Protein AF-A0A3D2DNB1-F1 (afdb_monomer_lite)

pLDDT: mean 76.37, std 13.34, range [45.16, 89.88]

Sequence (87 aa):
CDNKMLKIAFHLVFTATLRIGELLGLTWDEMDISEEAIAGNQAYIIINKQVERVSKDAVEALNSKEIILTFPSQKKNYCTEWGGCRA

Structure (mmCIF, N/CA/C/O backbone):
data_AF-A0A3D2DNB1-F1
#
_entry.id   AF-A0A3D2DNB1-F1
#
loop_
_atom_site.group_PDB
_atom_site.id
_atom_site.type_symbol
_atom_site.label_atom_id
_atom_site.label_alt_id
_atom_site.label_comp_id
_atom_site.label_asym_id
_atom_site.label_entity_id
_atom_site.label_seq_id
_atom_site.pdbx_PDB_ins_code
_atom_site.Cartn_x
_atom_site.Cartn_y
_atom_site.Cartn_z
_atom_site.occupancy
_atom_site.B_iso_or_equiv
_atom_site.auth_seq_id
_atom_site.auth_comp_id
_atom_site.auth_asym_id
_atom_site.auth_atom_id
_atom_site.pdbx_PDB_model_num
ATOM 1 N N . CYS A 1 1 ? 4.902 -4.200 17.464 1.00 56.56 1 CYS A N 1
ATOM 2 C CA . CYS A 1 1 ? 4.528 -2.900 16.879 1.00 56.56 1 CYS A CA 1
ATOM 3 C C . CYS A 1 1 ? 3.217 -2.530 17.528 1.00 56.56 1 CYS A C 1
ATOM 5 O O . CYS A 1 1 ? 2.238 -3.241 17.323 1.00 56.56 1 CYS A O 1
ATOM 7 N N . ASP A 1 2 ? 3.240 -1.513 18.380 1.00 77.31 2 ASP A N 1
ATOM 8 C CA . ASP A 1 2 ? 2.196 -1.339 19.399 1.00 77.31 2 ASP A CA 1
ATOM 9 C C . ASP A 1 2 ? 1.106 -0.363 18.943 1.00 77.31 2 ASP A C 1
ATOM 11 O O . ASP A 1 2 ? 0.091 -0.177 19.610 1.00 77.31 2 ASP A O 1
ATOM 15 N N . ASN A 1 3 ? 1.280 0.214 17.750 1.00 84.44 3 ASN A N 1
ATOM 16 C CA . ASN A 1 3 ? 0.281 1.046 17.112 1.00 84.44 3 ASN A CA 1
ATOM 17 C C . ASN A 1 3 ? -0.769 0.169 16.405 1.00 84.44 3 ASN A C 1
ATOM 19 O O . ASN A 1 3 ? -0.492 -0.471 15.385 1.00 84.44 3 ASN A O 1
ATOM 23 N N . LYS A 1 4 ? -1.991 0.165 16.951 1.00 84.69 4 LYS A N 1
ATOM 24 C CA . LYS A 1 4 ? -3.149 -0.556 16.399 1.00 84.69 4 LYS A CA 1
ATOM 25 C C . LYS A 1 4 ? -3.452 -0.144 14.955 1.00 84.69 4 LYS A C 1
ATOM 27 O O . LYS A 1 4 ? -3.731 -1.017 14.136 1.00 84.69 4 LYS A O 1
ATOM 32 N N . MET A 1 5 ? -3.323 1.144 14.636 1.00 83.56 5 MET A N 1
ATOM 33 C CA . MET A 1 5 ? -3.565 1.672 13.290 1.00 83.56 5 MET A CA 1
ATOM 34 C C . MET A 1 5 ? -2.583 1.080 12.282 1.00 83.56 5 MET A C 1
ATOM 36 O O . MET A 1 5 ? -2.985 0.608 11.224 1.00 83.56 5 MET A O 1
ATOM 40 N N . LEU A 1 6 ? -1.299 1.001 12.645 1.00 86.19 6 LEU A N 1
ATOM 41 C CA . LEU A 1 6 ? -0.284 0.446 11.752 1.00 86.19 6 LEU A CA 1
ATOM 42 C C . LEU A 1 6 ? -0.517 -1.046 11.482 1.00 86.19 6 LEU A C 1
ATOM 44 O O . LEU A 1 6 ? -0.337 -1.511 10.359 1.00 86.19 6 LEU A O 1
ATOM 48 N N . LYS A 1 7 ? -0.963 -1.8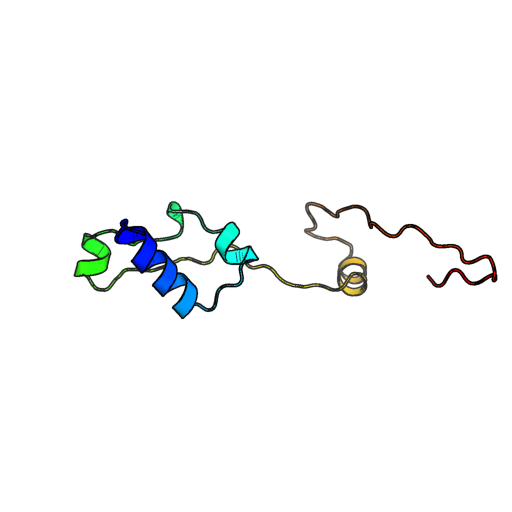02 12.491 1.00 88.75 7 LYS A N 1
ATOM 49 C CA . LYS A 1 7 ? -1.303 -3.219 12.317 1.00 88.75 7 LYS A CA 1
ATOM 50 C C . LYS A 1 7 ? -2.442 -3.403 11.309 1.00 88.75 7 LYS A C 1
ATOM 52 O O . LYS A 1 7 ? -2.351 -4.270 10.443 1.00 88.75 7 LYS A O 1
ATOM 57 N N . ILE A 1 8 ? -3.486 -2.582 11.408 1.00 88.62 8 ILE A N 1
ATOM 58 C CA . ILE A 1 8 ? -4.636 -2.619 10.495 1.00 88.62 8 ILE A CA 1
ATOM 59 C C . ILE A 1 8 ? -4.218 -2.201 9.082 1.00 88.62 8 ILE A C 1
ATOM 61 O O . ILE A 1 8 ? -4.547 -2.905 8.129 1.00 88.62 8 ILE A O 1
ATOM 65 N N . ALA A 1 9 ? -3.415 -1.140 8.951 1.00 88.19 9 ALA A N 1
ATOM 66 C CA . ALA A 1 9 ? -2.866 -0.702 7.669 1.00 88.19 9 ALA A CA 1
ATOM 67 C C . ALA A 1 9 ? -2.090 -1.828 6.967 1.00 88.19 9 ALA A C 1
ATOM 69 O O . ALA A 1 9 ? -2.342 -2.120 5.801 1.00 88.19 9 ALA A O 1
ATOM 70 N N . PHE A 1 10 ? -1.204 -2.529 7.685 1.00 88.69 10 PHE A N 1
ATOM 71 C CA . PHE A 1 10 ? -0.476 -3.665 7.114 1.00 88.69 10 PHE A CA 1
ATOM 72 C C . PHE A 1 10 ? -1.405 -4.795 6.675 1.00 88.69 10 PHE A C 1
ATOM 74 O O . PHE A 1 10 ? -1.210 -5.350 5.596 1.00 88.69 10 PHE A O 1
ATOM 81 N N . HIS A 1 11 ? -2.420 -5.135 7.472 1.00 89.69 11 HIS A N 1
ATOM 82 C CA . HIS A 1 11 ? -3.385 -6.157 7.072 1.00 89.69 11 HIS A CA 1
ATOM 83 C C . HIS A 1 11 ? -4.135 -5.763 5.795 1.00 89.69 11 HIS A C 1
ATOM 85 O O . HIS A 1 11 ? -4.217 -6.587 4.888 1.00 89.69 11 HIS A O 1
ATOM 91 N N . LEU A 1 12 ? -4.590 -4.513 5.674 1.00 88.00 12 LEU A N 1
ATOM 92 C CA . LEU A 1 12 ? -5.246 -4.004 4.464 1.00 88.00 12 LEU A CA 1
ATOM 93 C C . LEU A 1 12 ? -4.327 -4.076 3.235 1.00 88.00 12 LEU A C 1
ATOM 95 O O . LEU A 1 12 ? -4.711 -4.613 2.195 1.00 88.00 12 LEU A O 1
ATOM 99 N N . VAL A 1 13 ? -3.081 -3.625 3.372 1.00 89.88 13 VAL A N 1
ATOM 100 C CA . VAL A 1 13 ? -2.061 -3.700 2.312 1.00 89.88 13 VAL A CA 1
ATOM 101 C C . VAL A 1 13 ? -1.826 -5.148 1.867 1.00 89.88 13 VAL A C 1
ATOM 103 O O . VAL A 1 13 ? -1.763 -5.422 0.666 1.00 89.88 13 VAL A O 1
ATOM 106 N N . PHE A 1 14 ? -1.739 -6.090 2.813 1.00 87.62 14 PHE A N 1
ATOM 107 C CA . PHE A 1 14 ? -1.592 -7.513 2.501 1.00 87.62 14 PHE A CA 1
ATOM 108 C C . PHE A 1 14 ? -2.833 -8.089 1.815 1.00 87.62 14 PHE A C 1
ATOM 110 O O . PHE A 1 14 ? -2.682 -8.848 0.858 1.00 87.62 14 PHE A O 1
ATOM 117 N N . THR A 1 15 ? -4.044 -7.712 2.241 1.00 89.06 15 THR A N 1
ATOM 118 C CA . THR A 1 15 ? -5.281 -8.148 1.568 1.00 89.06 15 THR A CA 1
ATOM 119 C C . THR A 1 15 ? -5.382 -7.629 0.135 1.00 89.06 15 THR A C 1
ATOM 121 O O . THR A 1 15 ? -5.891 -8.334 -0.729 1.00 89.06 15 THR A O 1
ATOM 124 N N . ALA A 1 16 ? -4.834 -6.442 -0.139 1.00 87.06 16 ALA A N 1
ATOM 125 C CA . ALA A 1 16 ? -4.785 -5.851 -1.472 1.00 87.06 16 ALA A CA 1
ATOM 126 C C . ALA A 1 16 ? -3.602 -6.346 -2.329 1.00 87.06 16 ALA A C 1
ATOM 128 O O . ALA A 1 16 ? -3.465 -5.937 -3.480 1.00 87.06 16 ALA A O 1
ATOM 129 N N . THR A 1 17 ? -2.747 -7.237 -1.811 1.00 88.56 17 THR A N 1
ATOM 130 C CA . THR A 1 17 ? -1.586 -7.812 -2.523 1.00 88.56 17 THR A CA 1
ATOM 131 C C . THR A 1 17 ? -0.596 -6.778 -3.081 1.00 88.56 17 THR A C 1
ATOM 133 O O . THR A 1 17 ? 0.062 -7.013 -4.097 1.00 88.56 17 THR A O 1
ATOM 136 N N . LEU A 1 18 ? -0.467 -5.631 -2.409 1.00 85.88 18 LEU A N 1
ATOM 137 C CA . LEU A 1 18 ? 0.394 -4.540 -2.860 1.00 85.88 18 LEU A CA 1
ATOM 138 C C . LEU A 1 18 ? 1.873 -4.931 -2.861 1.00 85.88 18 LEU A C 1
ATOM 140 O O . LEU A 1 18 ? 2.386 -5.563 -1.931 1.00 85.88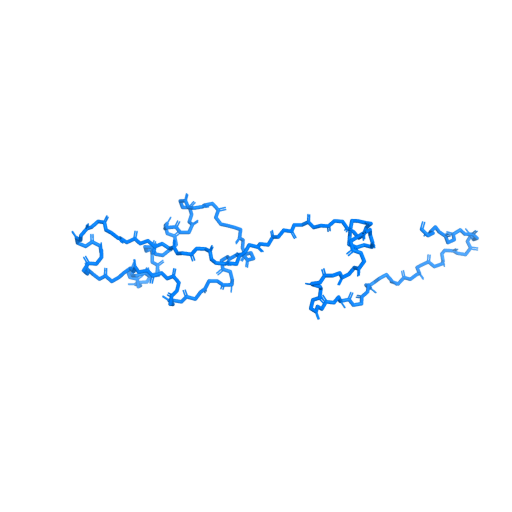 18 LEU A O 1
ATOM 144 N N . ARG A 1 19 ? 2.589 -4.513 -3.906 1.00 85.75 19 ARG A N 1
ATOM 145 C CA . ARG A 1 19 ? 4.043 -4.681 -3.995 1.00 85.75 19 ARG A CA 1
ATOM 146 C C . ARG A 1 19 ? 4.742 -3.631 -3.142 1.00 85.75 19 ARG A C 1
ATOM 148 O O . ARG A 1 19 ? 4.224 -2.544 -2.912 1.00 85.75 19 ARG A O 1
ATOM 155 N N . ILE A 1 20 ? 5.988 -3.909 -2.758 1.00 86.62 20 ILE A N 1
ATOM 156 C CA . ILE A 1 20 ? 6.781 -2.988 -1.928 1.00 86.62 20 ILE A CA 1
ATOM 157 C C . ILE A 1 20 ? 6.898 -1.577 -2.527 1.00 86.62 20 ILE A C 1
ATOM 159 O O . ILE A 1 20 ? 6.885 -0.606 -1.786 1.00 86.62 20 ILE A O 1
ATOM 163 N N . GLY A 1 21 ? 6.956 -1.447 -3.857 1.00 82.19 21 GLY A N 1
ATOM 164 C CA . GLY A 1 21 ? 7.010 -0.140 -4.520 1.00 82.19 21 GLY A CA 1
ATOM 165 C C . GLY A 1 21 ? 5.722 0.673 -4.371 1.00 82.19 21 GLY A C 1
ATOM 166 O O . GLY A 1 21 ? 5.789 1.884 -4.206 1.00 82.19 21 GLY A O 1
ATOM 167 N N . GLU A 1 22 ? 4.567 0.009 -4.376 1.00 81.50 22 GLU A N 1
ATOM 168 C CA . GLU A 1 22 ? 3.261 0.646 -4.165 1.00 81.50 22 GLU A CA 1
ATOM 169 C C . GLU A 1 22 ? 3.087 0.996 -2.684 1.00 81.50 22 GLU A C 1
ATOM 171 O O . GLU A 1 22 ? 2.691 2.108 -2.355 1.00 81.50 22 GLU A O 1
ATOM 176 N N . LEU A 1 23 ? 3.501 0.092 -1.788 1.00 85.56 23 LEU A N 1
ATOM 177 C CA . LEU A 1 23 ? 3.493 0.324 -0.344 1.00 85.56 23 LEU A CA 1
ATOM 178 C C . LEU A 1 23 ? 4.359 1.520 0.075 1.00 85.56 23 LEU A C 1
ATOM 180 O O . LEU A 1 23 ? 3.953 2.297 0.930 1.00 85.56 23 LEU A O 1
ATOM 184 N N . LEU A 1 24 ? 5.542 1.683 -0.521 1.00 84.56 24 LEU A N 1
ATOM 185 C CA . LEU A 1 24 ? 6.425 2.822 -0.241 1.00 84.56 24 LEU A CA 1
ATOM 186 C C . LEU A 1 24 ? 5.866 4.154 -0.760 1.00 84.56 24 LEU A C 1
ATOM 188 O 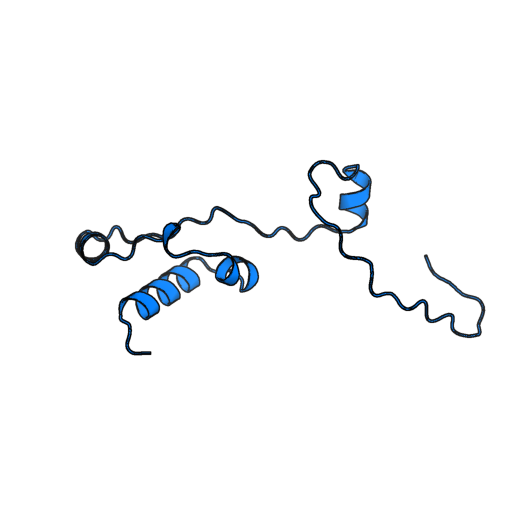O . LEU A 1 24 ? 6.277 5.209 -0.283 1.00 84.56 24 LEU A O 1
ATOM 192 N N . GLY A 1 25 ? 4.967 4.110 -1.745 1.00 82.81 25 GLY A N 1
ATOM 193 C CA . GLY A 1 25 ? 4.314 5.286 -2.316 1.00 82.81 25 GLY A CA 1
ATOM 194 C C . GLY A 1 25 ? 2.992 5.670 -1.646 1.00 82.81 25 GLY A C 1
ATOM 195 O O . GLY A 1 25 ? 2.452 6.725 -2.001 1.00 82.81 25 GLY A O 1
ATOM 196 N N . LEU A 1 26 ? 2.489 4.834 -0.726 1.00 86.56 26 LEU A N 1
ATOM 197 C CA . LEU A 1 26 ? 1.255 5.067 0.020 1.00 86.56 26 LEU A CA 1
ATOM 198 C C . LEU A 1 26 ? 1.450 6.133 1.101 1.00 86.56 26 LEU A C 1
ATOM 200 O O . LEU A 1 26 ? 2.381 6.051 1.908 1.00 86.56 26 LEU A O 1
ATOM 204 N N . THR A 1 27 ? 0.540 7.102 1.158 1.00 87.75 27 THR A N 1
ATOM 205 C CA . THR A 1 27 ? 0.472 8.093 2.243 1.00 87.75 27 THR A CA 1
ATOM 206 C C . THR A 1 27 ? -0.709 7.822 3.175 1.00 87.75 27 THR A C 1
ATOM 208 O O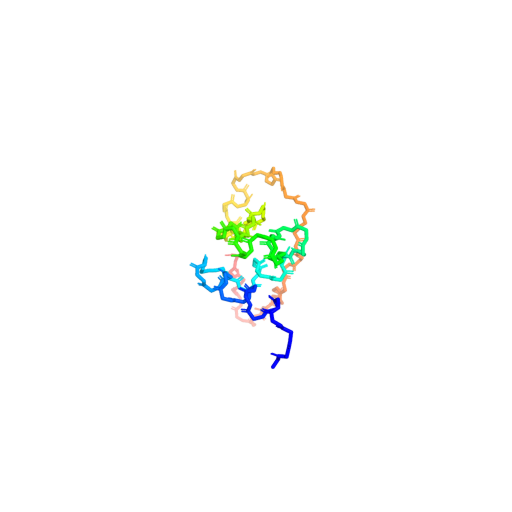 . THR A 1 27 ? -1.656 7.124 2.822 1.00 87.75 27 THR A O 1
ATOM 211 N N . TRP A 1 28 ? -0.672 8.379 4.391 1.00 86.31 28 TRP A N 1
ATOM 212 C CA . TRP A 1 28 ? -1.787 8.262 5.342 1.00 86.31 28 TRP A CA 1
ATOM 213 C C . TRP A 1 28 ? -3.075 8.927 4.835 1.00 86.31 28 TRP A C 1
ATOM 215 O O . TRP A 1 28 ? -4.151 8.499 5.223 1.00 86.31 28 TRP A O 1
ATOM 225 N N . ASP A 1 29 ? -2.975 9.903 3.926 1.00 87.12 29 ASP A N 1
ATOM 226 C CA . ASP A 1 29 ? -4.133 10.535 3.275 1.00 87.12 29 ASP A CA 1
ATOM 227 C C . ASP A 1 29 ? -4.845 9.597 2.280 1.00 87.12 29 ASP A C 1
ATOM 229 O O . ASP A 1 29 ? -5.991 9.832 1.906 1.00 87.12 29 ASP A O 1
ATOM 233 N N . GLU A 1 30 ? -4.171 8.533 1.830 1.00 88.06 30 GLU A N 1
ATOM 234 C CA . GLU A 1 30 ? -4.707 7.528 0.903 1.00 88.06 30 GLU A CA 1
ATOM 235 C C . GLU A 1 30 ? -5.375 6.351 1.646 1.00 88.06 30 GLU A C 1
ATOM 237 O O . GLU A 1 30 ? -5.777 5.372 1.015 1.00 88.06 30 GLU A O 1
ATOM 242 N N . MET A 1 31 ? -5.511 6.412 2.975 1.00 88.00 31 MET A N 1
ATOM 243 C CA . MET A 1 31 ? -6.175 5.377 3.771 1.00 88.00 31 MET A CA 1
ATOM 244 C C . MET A 1 31 ? -7.082 5.962 4.850 1.00 88.00 31 MET A C 1
ATOM 246 O O . MET A 1 31 ? -6.707 6.896 5.553 1.00 88.00 31 MET A O 1
ATOM 250 N N . ASP A 1 32 ? -8.249 5.350 5.033 1.00 89.12 32 ASP A N 1
ATOM 251 C CA . ASP A 1 32 ? -9.125 5.643 6.164 1.00 89.12 32 ASP A CA 1
ATOM 252 C C . ASP A 1 32 ? -9.170 4.430 7.092 1.00 89.12 32 ASP A C 1
ATOM 254 O O . ASP A 1 32 ? -9.763 3.393 6.795 1.00 89.12 32 ASP A O 1
ATOM 258 N N . ILE A 1 33 ? -8.470 4.563 8.213 1.00 88.38 33 ILE A N 1
ATOM 259 C CA . ILE A 1 33 ? -8.398 3.574 9.295 1.00 88.38 33 ILE A CA 1
ATOM 260 C C . ILE A 1 33 ? -8.723 4.226 10.644 1.00 88.38 33 ILE A C 1
ATOM 262 O O . ILE A 1 33 ? -8.222 3.801 11.689 1.00 88.38 33 ILE A O 1
ATOM 266 N N . SER A 1 34 ? -9.520 5.294 10.604 1.00 87.00 34 SER A N 1
ATOM 267 C CA . SER A 1 34 ? -10.073 5.942 11.789 1.00 87.00 34 SER A CA 1
ATOM 268 C C . SER A 1 34 ? -10.907 4.954 12.618 1.00 87.00 34 SER A C 1
ATOM 270 O O . SER A 1 34 ? -11.392 3.935 12.111 1.00 87.00 34 SER A O 1
ATOM 272 N N . GLU A 1 35 ? -11.063 5.217 13.916 1.00 86.00 35 GLU A N 1
ATOM 273 C CA . GLU A 1 35 ? -11.856 4.335 14.784 1.00 86.00 35 GLU A CA 1
ATOM 274 C C . GLU A 1 35 ? -13.324 4.289 14.332 1.00 86.00 35 GLU A C 1
ATOM 276 O O . GLU A 1 35 ? -13.959 3.233 14.397 1.00 86.00 35 GLU A O 1
ATOM 281 N N . GLU A 1 36 ? -13.829 5.394 13.783 1.00 87.62 36 GLU A N 1
ATOM 282 C CA . GLU A 1 36 ? -15.155 5.521 13.186 1.00 87.62 36 GLU A CA 1
ATOM 283 C C . GLU A 1 36 ? -15.308 4.626 11.949 1.00 87.62 36 GLU A C 1
ATOM 285 O O . GLU A 1 36 ? -16.285 3.878 11.847 1.00 87.62 36 GLU A O 1
ATOM 290 N N . ALA A 1 37 ? -14.328 4.640 11.037 1.00 87.19 37 ALA A N 1
ATOM 291 C CA . ALA A 1 37 ? -14.334 3.786 9.849 1.00 87.19 37 ALA A CA 1
ATOM 292 C C . ALA A 1 37 ? -14.239 2.299 10.216 1.00 87.19 37 ALA A C 1
ATOM 294 O O . ALA A 1 37 ? -14.911 1.460 9.614 1.00 87.19 37 ALA A O 1
ATOM 295 N N . ILE A 1 38 ? -13.456 1.955 11.242 1.00 86.31 38 ILE A N 1
ATOM 296 C CA . ILE A 1 38 ? -13.355 0.578 11.741 1.00 86.31 38 ILE A CA 1
ATOM 297 C C . ILE A 1 38 ? -14.685 0.131 12.363 1.00 86.31 38 ILE A C 1
ATOM 299 O O . ILE A 1 38 ? -15.174 -0.952 12.036 1.00 86.31 38 ILE A O 1
ATOM 303 N N . ALA A 1 39 ? -15.300 0.959 13.215 1.00 89.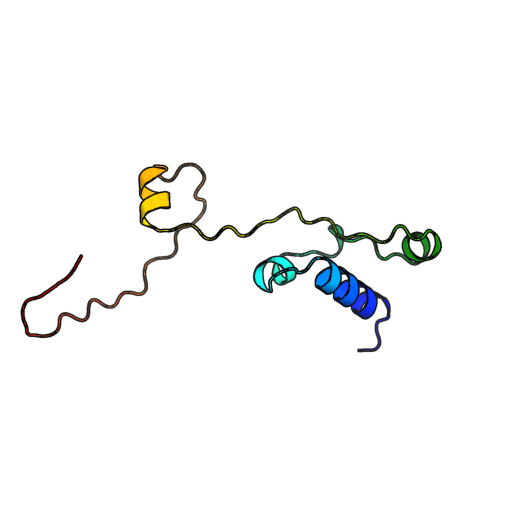38 39 ALA A N 1
ATOM 304 C CA . ALA A 1 39 ? -16.593 0.660 13.834 1.00 89.38 39 ALA A CA 1
ATOM 305 C C . ALA A 1 39 ? -17.719 0.529 12.794 1.00 89.38 39 ALA A C 1
ATOM 307 O O . ALA A 1 39 ? -18.614 -0.303 12.947 1.00 89.38 39 ALA A O 1
ATOM 308 N N . GLY A 1 40 ? -17.646 1.315 11.716 1.00 89.19 40 GLY A N 1
ATOM 309 C CA . GLY A 1 40 ? -18.561 1.256 10.579 1.00 89.19 40 GLY A CA 1
ATOM 310 C C . GLY A 1 40 ? -18.265 0.151 9.560 1.00 89.19 40 GLY A C 1
ATOM 311 O O . GLY A 1 40 ? -19.003 0.052 8.581 1.00 89.19 40 GLY A O 1
ATOM 312 N N . ASN A 1 41 ? -17.213 -0.659 9.754 1.00 85.62 41 ASN A N 1
ATOM 313 C CA . ASN A 1 41 ? -16.704 -1.637 8.780 1.00 85.62 41 ASN A CA 1
ATOM 314 C C . ASN A 1 41 ? -16.475 -1.031 7.377 1.00 85.62 41 ASN A C 1
ATOM 316 O O . ASN A 1 41 ? -16.778 -1.636 6.349 1.00 85.62 41 ASN A O 1
ATOM 320 N N . GLN A 1 42 ? -15.965 0.196 7.363 1.00 87.12 42 GLN A N 1
ATOM 321 C CA . GLN A 1 42 ? -15.720 1.036 6.193 1.00 87.12 42 GLN A CA 1
ATOM 322 C C . GLN A 1 42 ? -14.247 1.440 6.081 1.00 87.12 42 GLN A C 1
ATOM 324 O O . GLN A 1 42 ? -13.928 2.367 5.353 1.00 87.12 42 GLN A O 1
ATOM 329 N N . ALA A 1 43 ? -13.332 0.766 6.780 1.00 88.69 43 ALA A N 1
ATOM 330 C CA . ALA A 1 43 ? -11.909 1.033 6.619 1.00 88.69 43 ALA A CA 1
ATOM 331 C C . ALA A 1 43 ? -11.436 0.605 5.219 1.00 88.69 43 ALA A C 1
ATOM 333 O O . ALA A 1 43 ? -11.652 -0.541 4.810 1.00 88.69 43 ALA A O 1
ATOM 334 N N . TYR A 1 44 ? -10.781 1.507 4.489 1.00 88.38 44 TYR A N 1
ATOM 335 C CA . TYR A 1 44 ? -10.318 1.251 3.125 1.00 88.38 44 TYR A CA 1
ATOM 336 C C . TYR A 1 44 ? -8.958 1.892 2.850 1.00 88.38 44 TYR A C 1
ATOM 338 O O . TYR A 1 44 ? -8.497 2.790 3.555 1.00 88.38 44 TYR A O 1
ATOM 346 N N . ILE A 1 45 ? -8.326 1.420 1.778 1.00 89.50 45 ILE A N 1
ATOM 347 C CA . ILE A 1 45 ? -7.135 2.028 1.187 1.00 89.50 45 ILE A CA 1
ATOM 348 C C . ILE A 1 45 ? -7.447 2.395 -0.264 1.00 89.50 45 ILE A C 1
ATOM 350 O O . ILE A 1 45 ? -8.118 1.635 -0.966 1.00 89.50 45 ILE A O 1
ATOM 354 N N . ILE A 1 46 ? -6.968 3.549 -0.715 1.00 88.25 46 ILE A N 1
ATOM 355 C CA . ILE A 1 46 ? -7.091 4.015 -2.096 1.00 88.25 46 ILE A CA 1
ATOM 356 C C . ILE A 1 46 ? -5.729 3.882 -2.769 1.00 88.25 46 ILE A C 1
ATOM 358 O O . ILE A 1 46 ? -4.730 4.427 -2.311 1.00 88.25 46 ILE A O 1
ATOM 362 N N . ILE A 1 47 ? -5.687 3.175 -3.897 1.00 83.81 47 ILE A N 1
ATOM 363 C CA . ILE A 1 47 ? -4.456 2.971 -4.664 1.00 83.81 47 ILE A CA 1
ATOM 364 C C . ILE A 1 47 ? -4.492 3.895 -5.882 1.00 83.81 47 ILE A C 1
ATOM 366 O O . ILE A 1 47 ? -5.032 3.539 -6.925 1.00 83.81 47 ILE A O 1
ATOM 370 N N . ASN A 1 48 ? -3.912 5.089 -5.744 1.00 79.00 48 ASN A N 1
ATOM 371 C CA . ASN A 1 48 ? -3.862 6.085 -6.824 1.00 79.00 48 ASN A CA 1
ATOM 372 C C . ASN A 1 48 ? -2.599 5.985 -7.693 1.00 79.00 48 ASN A C 1
ATOM 374 O O . ASN A 1 48 ? -2.537 6.576 -8.769 1.00 79.00 48 ASN A O 1
ATOM 378 N N . LYS A 1 49 ? -1.576 5.259 -7.230 1.00 73.19 49 LYS A N 1
ATOM 379 C CA . LYS A 1 49 ? -0.280 5.133 -7.904 1.00 73.19 49 LYS A CA 1
ATOM 380 C C . LYS A 1 49 ? -0.035 3.667 -8.245 1.00 73.19 49 LYS A C 1
ATOM 382 O O . LYS A 1 49 ? 0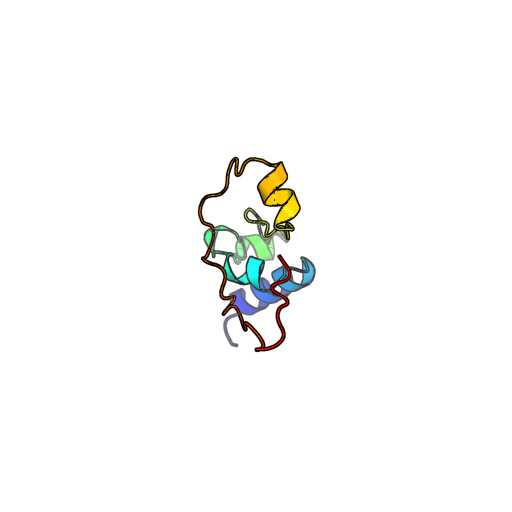.144 2.850 -7.347 1.00 73.19 49 LYS A O 1
ATOM 387 N N . GLN A 1 50 ? -0.019 3.336 -9.533 1.00 69.88 50 GLN A N 1
ATOM 388 C CA . GLN A 1 50 ? 0.338 2.001 -10.013 1.00 69.88 50 GLN A CA 1
ATOM 389 C C . GLN A 1 50 ? 1.731 2.021 -10.635 1.00 69.88 50 GLN A C 1
ATOM 391 O O . GLN A 1 50 ? 2.090 2.952 -11.357 1.00 69.88 50 GLN A O 1
ATOM 396 N N . VAL A 1 51 ? 2.521 0.985 -10.349 1.00 71.75 51 VAL A N 1
ATOM 397 C CA . VAL A 1 51 ? 3.843 0.800 -10.956 1.00 71.75 51 VAL A CA 1
ATOM 398 C C . VAL A 1 51 ? 3.733 -0.255 -12.046 1.00 71.75 51 VAL A C 1
ATOM 400 O O . VAL A 1 51 ? 3.685 -1.454 -11.762 1.00 71.75 51 VAL A O 1
ATOM 403 N N . GLU A 1 52 ? 3.732 0.185 -13.301 1.00 73.25 52 GLU A N 1
ATOM 404 C CA . GLU A 1 52 ? 3.781 -0.716 -14.449 1.00 73.25 52 GLU A CA 1
ATOM 405 C C . GLU A 1 52 ? 5.231 -0.992 -14.863 1.00 73.25 52 GLU A C 1
ATOM 407 O O . GLU A 1 52 ? 6.075 -0.095 -14.937 1.00 73.25 52 GLU A O 1
ATOM 412 N N . ARG A 1 53 ? 5.547 -2.266 -15.116 1.00 70.06 53 ARG A N 1
ATOM 413 C CA . ARG A 1 53 ? 6.843 -2.650 -15.682 1.00 70.06 53 ARG A CA 1
ATOM 414 C C . ARG A 1 53 ? 6.743 -2.617 -17.198 1.00 70.06 53 ARG A C 1
ATOM 416 O O . ARG A 1 53 ? 6.138 -3.503 -17.787 1.00 70.06 53 ARG A O 1
ATOM 423 N N . VAL A 1 54 ? 7.405 -1.645 -17.808 1.00 72.44 54 VAL A N 1
ATOM 424 C CA . VAL A 1 54 ? 7.521 -1.521 -19.264 1.00 72.44 54 VAL A CA 1
ATOM 425 C C . VAL A 1 54 ? 8.933 -1.887 -19.727 1.00 72.44 54 VAL A C 1
ATOM 427 O O . VAL A 1 54 ? 9.915 -1.650 -19.016 1.00 72.44 54 VAL A O 1
ATOM 430 N N . SER A 1 55 ? 9.051 -2.508 -20.904 1.00 77.50 55 SER A N 1
ATOM 431 C CA . SER A 1 55 ? 10.354 -2.741 -21.536 1.00 77.50 55 SER A CA 1
ATOM 432 C C . SER A 1 55 ? 10.892 -1.444 -22.144 1.00 77.50 55 SER A C 1
ATOM 434 O O . SER A 1 55 ? 10.132 -0.528 -22.459 1.00 77.50 55 SER A O 1
ATOM 436 N N . LYS A 1 56 ? 12.215 -1.365 -22.329 1.00 75.50 56 LYS A N 1
ATOM 437 C CA . LYS A 1 56 ? 12.845 -0.212 -22.992 1.00 75.50 56 LYS A CA 1
ATOM 438 C C . LYS A 1 56 ? 12.346 -0.047 -24.426 1.00 75.50 56 LYS A C 1
ATOM 440 O O . LYS A 1 56 ? 12.014 1.060 -24.822 1.00 75.50 56 LYS A O 1
ATOM 445 N N . ASP A 1 57 ? 12.196 -1.157 -25.139 1.00 76.00 57 ASP A N 1
ATOM 446 C CA . ASP A 1 57 ? 11.712 -1.164 -26.519 1.00 76.00 57 ASP A CA 1
ATOM 447 C C . ASP A 1 57 ? 10.274 -0.625 -26.611 1.00 76.00 57 ASP A C 1
ATOM 449 O O . ASP A 1 57 ? 9.946 0.130 -27.522 1.00 76.00 57 ASP A O 1
ATOM 453 N N . ALA A 1 58 ? 9.416 -0.952 -25.634 1.00 70.50 58 ALA A N 1
ATOM 454 C CA . ALA A 1 58 ? 8.060 -0.408 -25.557 1.00 70.50 58 ALA A CA 1
ATOM 455 C C . ALA A 1 58 ? 8.062 1.097 -25.242 1.00 70.50 58 ALA A C 1
ATOM 457 O O . ALA A 1 58 ? 7.282 1.848 -25.822 1.00 70.50 58 ALA A O 1
ATOM 458 N N . VAL A 1 59 ? 8.966 1.552 -24.369 1.00 74.25 59 VAL A N 1
ATOM 459 C CA . VAL A 1 59 ? 9.176 2.978 -24.062 1.00 74.25 59 VAL A CA 1
ATOM 460 C C . VAL A 1 59 ? 9.623 3.768 -25.300 1.00 74.25 59 VAL A C 1
ATOM 462 O O . VAL A 1 59 ? 9.113 4.864 -25.547 1.00 74.25 59 VAL A O 1
ATOM 465 N N . GLU A 1 60 ? 10.534 3.209 -26.098 1.00 73.00 60 GLU A N 1
ATOM 466 C CA . GLU A 1 60 ? 11.000 3.811 -27.353 1.00 73.00 60 GLU A CA 1
ATOM 467 C C . GLU A 1 60 ? 9.883 3.848 -28.408 1.00 73.00 60 GLU A C 1
ATOM 469 O O . GLU A 1 60 ? 9.666 4.886 -29.034 1.00 73.00 60 GLU A O 1
ATOM 474 N N . ALA A 1 61 ? 9.103 2.769 -28.539 1.00 71.56 61 ALA A N 1
ATOM 475 C CA . ALA A 1 61 ? 7.962 2.700 -29.456 1.00 71.56 61 ALA A CA 1
ATOM 476 C C . ALA A 1 61 ? 6.833 3.691 -29.106 1.00 71.56 61 ALA A C 1
ATOM 478 O O . ALA A 1 61 ? 6.110 4.148 -29.993 1.00 71.56 61 ALA A O 1
ATOM 479 N N . LEU A 1 62 ? 6.693 4.057 -27.826 1.00 67.56 62 LEU A N 1
ATOM 480 C CA . LEU A 1 62 ? 5.714 5.034 -27.334 1.00 67.56 62 LEU A CA 1
ATOM 481 C C . LEU A 1 62 ? 6.182 6.499 -27.478 1.00 67.56 62 LEU A C 1
ATOM 483 O O . LEU A 1 62 ? 5.512 7.412 -26.989 1.00 67.56 62 LEU A O 1
ATOM 487 N N . ASN A 1 63 ? 7.307 6.754 -28.163 1.00 66.06 63 ASN A N 1
ATOM 488 C CA . ASN A 1 63 ? 7.866 8.094 -28.401 1.00 66.06 63 ASN A CA 1
ATOM 489 C C . ASN A 1 63 ? 8.079 8.917 -27.118 1.00 66.06 63 ASN A C 1
ATOM 491 O O . ASN A 1 63 ? 8.017 10.146 -27.139 1.00 66.06 63 ASN A O 1
ATOM 495 N N . SER A 1 64 ? 8.333 8.250 -25.986 1.00 64.38 64 SER A N 1
ATOM 496 C CA . SER A 1 64 ? 8.539 8.902 -24.683 1.00 64.38 64 SER A CA 1
ATOM 497 C C . SER A 1 64 ? 7.411 9.841 -24.235 1.00 64.38 64 SER A C 1
ATOM 499 O O . SER A 1 64 ? 7.625 10.714 -23.389 1.00 64.38 64 SER A O 1
ATOM 501 N N . LYS A 1 65 ? 6.203 9.694 -24.790 1.00 62.19 65 LYS A N 1
ATOM 502 C CA . LYS A 1 65 ? 5.055 10.484 -24.345 1.00 62.19 65 LYS A CA 1
ATOM 503 C C . LYS A 1 65 ? 4.767 10.112 -22.887 1.00 62.19 65 LYS A C 1
ATOM 505 O O . LYS A 1 65 ? 4.670 8.935 -22.571 1.00 62.19 65 LYS A O 1
ATOM 510 N N . GLU A 1 66 ? 4.673 11.118 -22.018 1.00 62.25 66 GLU A N 1
ATOM 511 C CA . GLU A 1 66 ? 4.374 10.976 -20.578 1.00 62.25 66 GLU A CA 1
ATOM 512 C C . GLU A 1 66 ? 5.499 10.384 -19.701 1.00 62.25 66 GLU A C 1
ATOM 514 O O . GLU A 1 66 ? 5.259 9.981 -18.564 1.00 62.25 66 GLU A O 1
ATOM 519 N N . ILE A 1 67 ? 6.756 10.404 -20.160 1.00 70.25 67 ILE A N 1
ATOM 520 C CA . ILE A 1 67 ? 7.905 10.010 -19.326 1.00 70.25 67 ILE A CA 1
ATOM 521 C C . ILE A 1 67 ? 8.478 11.228 -18.600 1.00 70.25 67 ILE A C 1
ATOM 523 O O . ILE A 1 67 ? 9.054 12.121 -19.215 1.00 70.25 67 ILE A O 1
ATOM 527 N N . ILE A 1 68 ? 8.349 11.245 -17.271 1.00 75.19 68 ILE A N 1
ATOM 528 C CA . ILE A 1 68 ? 8.829 12.348 -16.419 1.00 75.19 68 ILE A CA 1
ATOM 529 C C . ILE A 1 68 ? 10.348 12.268 -16.201 1.00 75.19 68 ILE A C 1
ATOM 531 O O . ILE A 1 68 ? 11.030 13.291 -16.185 1.00 75.19 68 ILE A O 1
ATOM 535 N N . LEU A 1 69 ? 10.891 11.059 -16.012 1.00 71.12 69 LEU A N 1
ATOM 536 C CA . LEU A 1 69 ? 12.304 10.859 -15.697 1.00 71.12 69 LEU A CA 1
ATOM 537 C C . LEU A 1 69 ? 12.793 9.481 -16.153 1.00 71.12 69 LEU A C 1
ATOM 539 O O . LEU A 1 69 ? 12.277 8.453 -15.718 1.00 71.12 69 LEU A O 1
ATOM 543 N N . THR A 1 70 ? 13.858 9.470 -16.954 1.00 76.56 70 THR A N 1
ATOM 544 C CA . THR A 1 70 ? 14.604 8.256 -17.305 1.00 76.56 70 THR A CA 1
ATOM 545 C C . THR A 1 70 ? 15.950 8.284 -16.597 1.00 76.56 70 THR A C 1
ATOM 547 O O . THR A 1 70 ? 16.760 9.182 -16.823 1.00 76.56 70 THR A O 1
ATOM 550 N N . PHE A 1 71 ? 16.217 7.296 -15.745 1.00 75.31 71 PHE A N 1
ATOM 551 C CA . PHE A 1 71 ? 17.527 7.173 -15.108 1.00 75.31 71 PHE A CA 1
ATOM 552 C C . PHE A 1 71 ? 18.593 6.740 -16.129 1.00 75.31 71 PHE A C 1
ATOM 554 O O . PHE A 1 71 ? 18.324 5.863 -16.958 1.00 75.31 71 PHE A O 1
ATOM 561 N N . PRO A 1 72 ? 19.818 7.301 -16.070 1.00 77.12 72 PRO A N 1
ATOM 562 C CA . PRO A 1 72 ? 20.899 6.889 -16.953 1.00 77.12 72 PRO A CA 1
ATOM 563 C C . PRO A 1 72 ? 21.217 5.409 -16.729 1.00 77.12 72 PRO A C 1
ATOM 565 O O . PRO A 1 72 ? 21.267 4.918 -15.599 1.00 77.12 72 PRO A O 1
ATOM 568 N N . SER A 1 73 ? 21.425 4.675 -17.821 1.00 71.06 73 SER A N 1
ATOM 569 C CA . SER A 1 73 ? 21.724 3.250 -17.729 1.00 71.06 73 SER A CA 1
ATOM 570 C C . SER A 1 73 ? 23.066 3.041 -17.021 1.00 71.06 73 SER A C 1
ATOM 572 O O . SER A 1 73 ? 24.069 3.632 -17.410 1.00 71.06 73 SER A O 1
ATOM 574 N N . GLN A 1 74 ? 23.110 2.142 -16.037 1.00 67.56 74 GLN A N 1
ATOM 575 C CA . GLN A 1 74 ? 24.358 1.765 -15.364 1.00 67.56 74 GLN A CA 1
ATOM 576 C C . GLN A 1 74 ? 25.214 0.770 -16.170 1.00 67.56 74 GLN A C 1
ATOM 578 O O . GLN A 1 74 ? 26.114 0.144 -15.608 1.00 67.56 74 GLN A O 1
ATOM 583 N N . LYS A 1 75 ? 24.963 0.586 -17.478 1.00 64.12 75 LYS A N 1
ATOM 584 C CA . LYS A 1 75 ? 25.830 -0.251 -18.316 1.00 64.12 75 LYS A CA 1
ATOM 585 C C . LYS A 1 75 ? 27.215 0.401 -18.376 1.00 64.12 75 LYS A C 1
ATOM 587 O O . LYS A 1 75 ? 27.462 1.299 -19.172 1.00 64.12 75 LYS A O 1
ATOM 592 N N . LYS A 1 76 ? 28.147 -0.092 -17.557 1.00 57.44 76 LYS A N 1
ATOM 593 C CA . LYS A 1 76 ? 29.555 -0.080 -17.941 1.00 57.44 76 LYS A CA 1
ATOM 594 C C . LYS A 1 76 ? 29.630 -0.963 -19.177 1.00 57.44 76 LYS A C 1
ATOM 596 O O . LYS A 1 76 ? 29.357 -2.159 -19.083 1.00 57.44 76 LYS A O 1
ATOM 601 N N . ASN A 1 77 ? 29.935 -0.373 -20.327 1.00 53.72 77 ASN A N 1
ATOM 602 C CA . ASN A 1 77 ? 30.338 -1.137 -21.495 1.00 53.72 77 ASN A CA 1
ATOM 603 C C . ASN A 1 77 ? 31.574 -1.934 -21.071 1.00 53.72 77 ASN A C 1
ATOM 605 O O . ASN A 1 77 ? 32.675 -1.389 -21.028 1.00 53.72 77 ASN A O 1
ATOM 609 N N . TYR A 1 78 ? 31.406 -3.196 -20.680 1.00 49.44 78 TYR A N 1
ATOM 610 C CA . TYR A 1 78 ? 32.536 -4.102 -20.665 1.00 49.44 78 TYR A CA 1
ATOM 611 C C . TYR A 1 78 ? 32.792 -4.416 -22.137 1.00 49.44 78 TYR A C 1
ATOM 613 O O . TYR A 1 78 ? 32.220 -5.327 -22.725 1.00 49.44 78 TYR A O 1
ATOM 621 N N . CYS A 1 79 ? 33.607 -3.584 -22.778 1.00 49.50 79 CYS A N 1
ATOM 622 C CA . CYS A 1 79 ? 34.308 -4.036 -23.962 1.00 49.50 79 CYS A CA 1
ATOM 623 C C . CYS A 1 79 ? 35.244 -5.143 -23.475 1.00 49.50 79 CYS A C 1
ATOM 625 O O . CYS A 1 79 ? 36.322 -4.868 -22.956 1.00 49.50 79 CYS A O 1
ATOM 627 N N . THR A 1 80 ? 34.813 -6.398 -23.556 1.00 55.50 80 THR A N 1
ATOM 628 C CA . THR A 1 80 ? 35.765 -7.508 -23.541 1.00 55.50 80 THR A CA 1
ATOM 629 C C . THR A 1 80 ? 36.654 -7.348 -24.768 1.00 55.50 80 THR A C 1
ATOM 631 O O . THR A 1 80 ? 36.131 -7.105 -25.855 1.00 55.50 80 THR A O 1
ATOM 634 N N . GLU A 1 81 ? 37.973 -7.491 -24.599 1.00 49.69 81 GLU A N 1
ATOM 635 C CA . GLU A 1 81 ? 39.017 -7.310 -25.632 1.00 49.69 81 GLU A CA 1
ATOM 636 C C . GLU A 1 81 ? 38.785 -8.094 -26.939 1.00 49.69 81 GLU A C 1
ATOM 638 O O . GLU A 1 81 ? 39.425 -7.829 -27.950 1.00 49.69 81 GLU A O 1
ATOM 643 N N . TRP A 1 82 ? 37.816 -9.006 -26.966 1.00 45.81 82 TRP A N 1
ATOM 644 C CA . TRP A 1 82 ? 37.376 -9.737 -28.146 1.00 45.81 82 TRP A CA 1
ATOM 645 C C . TRP A 1 82 ? 36.137 -9.085 -28.780 1.00 45.81 82 TRP A C 1
ATOM 647 O O . TRP A 1 82 ? 35.034 -9.620 -28.717 1.00 45.81 82 TRP A O 1
ATOM 657 N N . GLY A 1 83 ? 36.331 -7.898 -29.362 1.00 47.53 83 GLY A N 1
ATOM 658 C CA . GLY A 1 83 ? 35.659 -7.420 -30.584 1.00 47.53 83 GLY A CA 1
ATOM 659 C C . GLY A 1 83 ? 34.131 -7.514 -30.734 1.00 47.53 83 GLY A C 1
ATOM 660 O O . GLY A 1 83 ? 33.662 -7.548 -31.867 1.00 47.53 83 GLY A O 1
ATOM 661 N N . GLY A 1 84 ? 33.341 -7.555 -29.659 1.00 46.12 84 GLY A N 1
ATOM 662 C CA . GLY A 1 84 ? 31.890 -7.738 -29.759 1.00 46.12 84 GLY A CA 1
ATOM 663 C C . GLY A 1 84 ? 31.089 -6.847 -28.818 1.00 46.12 84 GLY A C 1
ATOM 664 O O . GLY A 1 84 ? 30.594 -7.321 -27.798 1.00 46.12 84 GLY A O 1
ATOM 665 N N . CYS A 1 85 ? 30.898 -5.573 -29.175 1.00 49.72 85 CYS A N 1
ATOM 666 C CA . CYS A 1 85 ? 29.843 -4.753 -28.572 1.00 49.72 85 CYS A CA 1
ATOM 667 C C . CYS A 1 85 ? 28.488 -5.228 -29.110 1.00 49.72 85 CYS A C 1
ATOM 669 O O . CYS A 1 85 ? 28.116 -4.890 -30.231 1.00 49.72 85 CYS A O 1
ATOM 671 N N . ARG A 1 86 ? 27.743 -6.018 -28.328 1.00 48.94 86 ARG A N 1
ATOM 672 C CA . ARG A 1 86 ? 26.322 -6.253 -28.617 1.00 48.94 86 ARG A CA 1
ATOM 673 C C . ARG A 1 86 ? 25.511 -5.054 -28.131 1.00 48.94 86 ARG A C 1
ATOM 675 O O . ARG A 1 86 ? 25.431 -4.823 -26.922 1.00 48.94 86 ARG A O 1
ATOM 682 N N . ALA A 1 87 ? 24.985 -4.300 -29.097 1.00 45.16 87 ALA A N 1
ATOM 683 C CA . ALA A 1 87 ? 23.860 -3.390 -28.908 1.00 45.16 87 ALA A CA 1
ATOM 684 C C . ALA A 1 87 ? 22.617 -4.197 -28.510 1.00 45.16 87 ALA A C 1
ATOM 686 O O . ALA A 1 87 ? 22.427 -5.287 -29.100 1.00 45.16 87 ALA A O 1
#

Foldseek 3Di:
DPDPLVVVVVVQCVVVVDDPVQVVVFDPVQWDPDPVCVVVVNTHGHRPDDDDDDDPVVCVVVVVPPPPDDDDDPDPPPPDVPDDDDD

Radius of gyration: 21.12 Å; chains: 1; bounding box: 58×22×50 Å

Secondary structure (DSSP, 8-state):
---HHHHHHHHHHHHTT--HHHHHH--GGGEE--HHHHHTT--EE----------HHHHHHTTTTT----PPP-------TTT----